Protein AF-A0A183GJQ2-F1 (afdb_monomer)

Radius of gyration: 20.49 Å; Cα contacts (8 Å, |Δi|>4): 45; chains: 1; bounding box: 57×53×43 Å

Solvent-accessible surface area (backbone atoms only — not comparable to full-atom values): 8287 Å² total; per-residue (Å²): 139,81,83,87,76,84,81,77,84,76,91,65,92,72,82,78,72,52,84,85,72,75,64,76,93,59,96,77,68,80,49,84,75,50,63,67,62,60,78,74,62,52,72,70,54,56,54,51,50,54,52,52,49,54,71,69,47,54,73,73,37,66,68,50,49,50,49,55,46,52,53,49,45,49,52,51,65,78,40,46,66,61,55,21,49,51,48,24,72,76,68,69,47,59,45,68,57,44,36,58,72,48,52,52,45,51,46,52,50,45,51,54,46,66,75,40,47,67,69,74,69,51,85,79,90,72,84,82,83,129

pLDDT: mean 78.72, std 26.72, range [29.34, 98.75]

Structure (mmCIF, N/CA/C/O backbone):
data_AF-A0A183GJQ2-F1
#
_entry.id   AF-A0A183GJQ2-F1
#
loop_
_atom_site.group_PDB
_atom_site.id
_atom_site.type_symbol
_atom_site.label_atom_id
_atom_site.label_alt_id
_atom_site.label_comp_id
_atom_site.label_asym_id
_atom_site.label_entity_id
_atom_site.label_seq_id
_atom_site.pdbx_PDB_ins_code
_atom_site.Cartn_x
_atom_site.Cartn_y
_atom_site.Cartn_z
_atom_site.occupancy
_atom_site.B_iso_or_equiv
_atom_site.auth_seq_id
_atom_site.auth_comp_id
_atom_site.auth_asym_id
_atom_site.auth_atom_id
_atom_site.pdbx_PDB_model_num
ATOM 1 N N . MET A 1 1 ? 25.832 26.222 -14.458 1.00 39.81 1 MET A N 1
ATOM 2 C CA . MET A 1 1 ? 24.525 25.698 -14.014 1.00 39.81 1 MET A CA 1
ATOM 3 C C . MET A 1 1 ? 24.832 24.356 -13.380 1.00 39.81 1 MET A C 1
ATOM 5 O O . MET A 1 1 ? 25.045 23.396 -14.104 1.00 39.81 1 MET A O 1
ATOM 9 N N . GLU A 1 2 ? 25.073 24.347 -12.070 1.00 31.72 2 GLU A N 1
ATOM 10 C CA . GLU A 1 2 ? 25.535 23.151 -11.354 1.00 31.72 2 GLU A CA 1
ATOM 11 C C . GLU A 1 2 ? 24.351 22.297 -10.876 1.00 31.72 2 GLU A C 1
ATOM 13 O O . GLU A 1 2 ? 23.314 22.864 -10.520 1.00 31.72 2 GLU A O 1
ATOM 18 N N . PRO A 1 3 ? 24.472 20.957 -10.874 1.00 34.66 3 PRO A N 1
ATOM 19 C CA . PRO A 1 3 ? 23.434 20.080 -10.355 1.00 34.66 3 PRO A CA 1
ATOM 20 C C . PRO A 1 3 ? 23.395 20.149 -8.823 1.00 34.66 3 PRO A C 1
ATOM 22 O O . PRO A 1 3 ? 24.417 20.024 -8.150 1.00 34.66 3 PRO A O 1
ATOM 25 N N . LEU A 1 4 ? 22.196 20.333 -8.271 1.00 34.81 4 LEU A N 1
ATOM 26 C CA . LEU A 1 4 ? 21.953 20.292 -6.832 1.00 34.81 4 LEU A CA 1
ATOM 27 C C . LEU A 1 4 ? 22.123 18.853 -6.329 1.00 34.81 4 LEU A C 1
ATOM 29 O O . LEU A 1 4 ? 21.251 18.007 -6.517 1.00 34.81 4 LEU A O 1
ATOM 33 N N . TYR A 1 5 ? 23.259 18.585 -5.690 1.00 37.06 5 TYR A N 1
ATOM 34 C CA . TYR A 1 5 ? 23.479 17.387 -4.889 1.00 37.06 5 TYR A CA 1
ATOM 35 C C . TYR A 1 5 ? 22.727 17.566 -3.562 1.00 37.06 5 TYR A C 1
ATOM 37 O O . TYR A 1 5 ? 23.058 18.458 -2.779 1.00 37.06 5 TYR A O 1
ATOM 45 N N . VAL A 1 6 ? 21.698 16.756 -3.304 1.00 40.44 6 VAL A N 1
ATOM 46 C CA . VAL A 1 6 ? 21.068 16.715 -1.978 1.00 40.44 6 VAL A CA 1
ATOM 47 C C . VAL A 1 6 ? 21.966 15.898 -1.055 1.00 40.44 6 V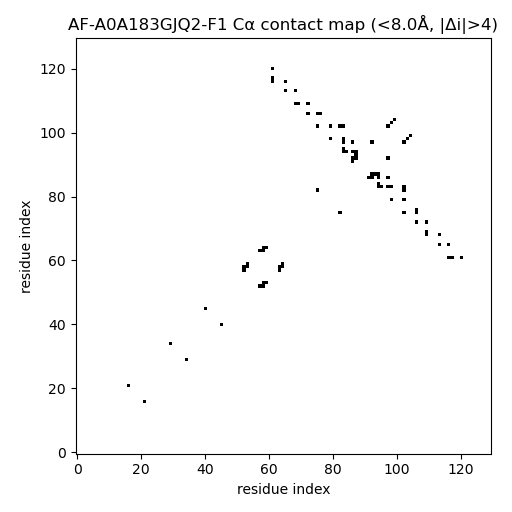AL A C 1
ATOM 49 O O . VAL A 1 6 ? 22.250 14.726 -1.291 1.00 40.44 6 VAL A O 1
ATOM 52 N N . SER A 1 7 ? 22.445 16.571 -0.018 1.00 33.41 7 SER A N 1
ATOM 53 C CA . SER A 1 7 ? 23.274 16.048 1.056 1.00 33.41 7 SER A CA 1
ATOM 54 C C . SER A 1 7 ? 22.532 15.035 1.934 1.00 33.41 7 SER A C 1
ATOM 56 O O . SER A 1 7 ? 21.474 15.352 2.471 1.00 33.41 7 SER A O 1
ATOM 58 N N . GLY A 1 8 ? 23.176 13.890 2.179 1.00 29.34 8 GLY A N 1
ATOM 59 C CA . GLY A 1 8 ? 23.168 13.225 3.485 1.00 29.34 8 GLY A CA 1
ATOM 60 C C . GLY A 1 8 ? 22.013 12.270 3.778 1.00 29.34 8 GLY A C 1
ATOM 61 O O . GLY A 1 8 ? 21.151 12.581 4.594 1.00 29.34 8 GLY A O 1
ATOM 62 N N . ILE A 1 9 ? 22.068 11.055 3.229 1.00 34.50 9 ILE A N 1
ATOM 63 C CA . ILE A 1 9 ? 21.480 9.899 3.917 1.00 34.50 9 ILE A CA 1
ATOM 64 C C . ILE A 1 9 ? 22.501 9.489 4.979 1.00 34.50 9 ILE A C 1
ATOM 66 O O . ILE A 1 9 ? 23.581 9.001 4.655 1.00 34.50 9 ILE A O 1
ATOM 70 N N . SER A 1 10 ? 22.185 9.782 6.239 1.00 32.94 10 SER A N 1
ATOM 71 C CA . SER A 1 10 ? 22.923 9.285 7.398 1.00 32.94 10 SER A CA 1
ATOM 72 C C . SER A 1 10 ? 22.902 7.761 7.367 1.00 32.94 10 SER A C 1
ATOM 74 O O . SER A 1 10 ? 21.830 7.163 7.442 1.00 32.94 10 SER A O 1
ATOM 76 N N . GLU A 1 11 ? 24.080 7.147 7.287 1.00 42.19 11 GLU A N 1
ATOM 77 C CA . GLU A 1 11 ? 24.289 5.732 7.580 1.00 42.19 11 GLU A CA 1
ATOM 78 C C . GLU A 1 11 ? 23.869 5.468 9.032 1.00 42.19 11 GLU A C 1
ATOM 80 O O . GLU A 1 11 ? 24.593 5.747 9.985 1.00 42.19 11 GLU A O 1
ATOM 85 N N . GLY A 1 12 ? 22.636 5.002 9.200 1.00 32.84 12 GLY A N 1
ATOM 86 C CA . GLY A 1 12 ? 22.140 4.394 10.420 1.00 32.84 12 GLY A CA 1
ATOM 87 C C . GLY A 1 12 ? 21.939 2.919 10.132 1.00 32.84 12 GLY A C 1
ATOM 88 O O . GLY A 1 12 ? 21.158 2.566 9.255 1.00 32.84 12 GLY A O 1
ATOM 89 N N . ASP A 1 13 ? 22.688 2.086 10.840 1.00 38.97 13 ASP A N 1
ATOM 90 C CA . ASP A 1 13 ? 22.609 0.630 10.859 1.00 38.97 13 ASP A CA 1
ATOM 91 C C . ASP A 1 13 ? 21.155 0.117 10.764 1.00 38.97 13 ASP A C 1
ATOM 93 O O . ASP A 1 13 ? 20.374 0.171 11.716 1.00 38.97 13 ASP A O 1
ATOM 97 N N . HIS A 1 14 ? 20.779 -0.354 9.575 1.00 37.12 14 HIS A N 1
ATOM 98 C CA . HIS A 1 14 ? 19.550 -1.096 9.332 1.00 37.12 14 HIS A CA 1
ATOM 99 C C . HIS A 1 14 ? 19.928 -2.558 9.154 1.00 37.12 14 HIS A C 1
ATOM 101 O O . HIS A 1 14 ? 19.903 -3.093 8.046 1.00 37.12 14 HIS A O 1
ATOM 107 N N . SER A 1 15 ? 20.297 -3.205 10.260 1.00 33.44 15 SER A N 1
ATOM 108 C CA . SER A 1 15 ? 20.263 -4.660 10.347 1.00 33.44 15 SER A CA 1
ATOM 109 C C . SER A 1 15 ? 18.893 -5.135 9.852 1.00 33.44 15 SER A C 1
ATOM 111 O O . SER 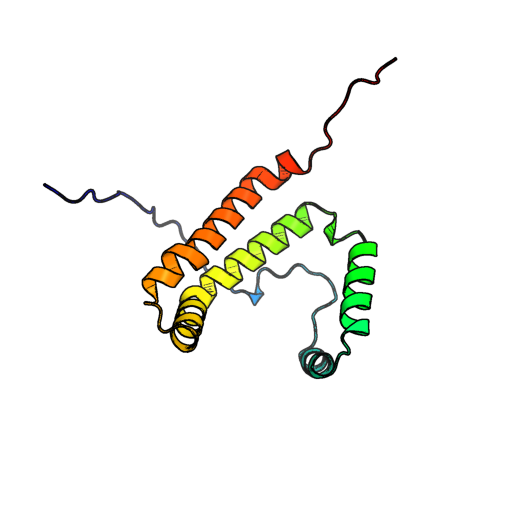A 1 15 ? 17.858 -4.893 10.477 1.00 33.44 15 SER A O 1
ATOM 113 N N . LEU A 1 16 ? 18.892 -5.711 8.649 1.00 32.81 16 LEU A N 1
ATOM 114 C CA . LEU A 1 16 ? 17.713 -6.179 7.940 1.00 32.81 16 LEU A CA 1
ATOM 115 C C . LEU A 1 16 ? 17.104 -7.338 8.731 1.00 32.81 16 LEU A C 1
ATOM 117 O O . LEU A 1 16 ? 17.566 -8.476 8.633 1.00 32.81 16 LEU A O 1
ATOM 121 N N . THR A 1 17 ? 16.046 -7.071 9.492 1.00 34.66 17 THR A N 1
ATOM 122 C CA . THR A 1 17 ? 15.138 -8.129 9.936 1.00 34.66 17 THR A CA 1
ATOM 123 C C . THR A 1 17 ? 14.475 -8.722 8.698 1.00 34.66 17 THR A C 1
ATOM 125 O O . THR A 1 17 ? 13.825 -8.025 7.907 1.00 34.66 17 THR A O 1
ATOM 128 N N . LYS A 1 18 ? 14.679 -10.024 8.486 1.00 32.34 18 LYS A N 1
ATOM 129 C CA . LYS A 1 18 ? 14.113 -10.742 7.345 1.00 32.34 18 LYS A CA 1
ATOM 130 C C . LYS A 1 18 ? 12.590 -10.696 7.446 1.00 32.34 18 LYS A C 1
ATOM 132 O O . LYS A 1 18 ? 12.021 -10.529 8.518 1.00 32.34 18 LYS A O 1
ATOM 137 N N . LEU A 1 19 ? 11.889 -10.844 6.322 1.00 34.88 19 LEU A N 1
ATOM 138 C CA . LEU A 1 19 ? 10.420 -10.907 6.290 1.00 34.88 19 LEU A CA 1
ATOM 139 C C . LEU A 1 19 ? 9.831 -12.004 7.201 1.00 34.88 19 LEU A C 1
ATOM 141 O O . LEU A 1 19 ? 8.696 -11.868 7.645 1.00 34.88 19 LEU A O 1
ATOM 145 N N . SER A 1 20 ? 10.628 -13.010 7.570 1.00 35.31 20 SER A N 1
ATOM 146 C CA . SER A 1 20 ? 10.302 -13.999 8.602 1.00 35.31 20 SER A CA 1
ATOM 147 C C . SER A 1 20 ? 10.167 -13.432 10.023 1.00 35.31 20 SER A C 1
ATOM 149 O O . SER A 1 20 ? 9.558 -14.082 10.867 1.00 35.31 20 SER A O 1
ATOM 151 N N . ASP A 1 21 ? 10.717 -12.247 10.294 1.00 34.53 21 ASP A N 1
ATOM 152 C CA . ASP A 1 21 ? 10.979 -11.757 11.652 1.00 34.53 21 ASP A CA 1
ATOM 153 C C . ASP A 1 21 ? 9.970 -10.680 12.109 1.00 34.53 21 ASP A C 1
ATOM 155 O O . ASP A 1 21 ? 9.990 -10.267 13.264 1.00 34.53 21 ASP A O 1
ATOM 159 N N . VAL A 1 22 ? 9.067 -10.229 11.223 1.00 43.06 22 VAL A N 1
ATOM 160 C CA . VAL A 1 22 ? 8.036 -9.192 11.490 1.00 43.06 22 VAL A CA 1
ATOM 161 C C . VAL A 1 22 ? 6.618 -9.759 11.313 1.00 43.06 22 VAL A C 1
ATOM 163 O O . VAL A 1 22 ? 5.692 -9.067 10.900 1.00 43.06 22 VAL A O 1
ATOM 166 N N . ALA A 1 23 ? 6.424 -11.051 11.577 1.00 34.56 23 ALA A N 1
ATOM 167 C CA . ALA A 1 23 ? 5.086 -11.632 11.588 1.00 34.56 23 ALA A CA 1
ATOM 168 C C . ALA A 1 23 ? 4.460 -11.438 12.982 1.00 34.56 23 ALA A C 1
ATOM 170 O O . ALA A 1 23 ? 5.068 -11.866 13.966 1.00 34.56 23 ALA A O 1
ATOM 171 N N . PRO A 1 24 ? 3.263 -10.832 13.112 1.00 40.84 24 PRO A N 1
ATOM 172 C CA . PRO A 1 24 ? 2.518 -10.931 14.360 1.00 40.84 24 PRO A CA 1
ATOM 173 C C . PRO A 1 24 ? 2.267 -12.413 14.659 1.00 40.84 24 PRO A C 1
ATOM 175 O O . PRO A 1 24 ? 1.938 -13.193 13.762 1.00 40.84 24 PRO A O 1
ATOM 178 N N . GLU A 1 25 ? 2.394 -12.806 15.923 1.00 33.00 25 GLU A N 1
ATOM 179 C CA . GLU A 1 25 ? 1.891 -14.087 16.418 1.00 33.00 25 GLU A CA 1
ATOM 180 C C . GLU A 1 25 ? 0.351 -14.081 16.396 1.00 33.00 25 GLU A C 1
ATOM 182 O O . GLU A 1 25 ? -0.316 -14.063 17.424 1.00 33.00 25 GLU A O 1
ATOM 187 N N . SER A 1 26 ? -0.248 -14.062 15.206 1.00 42.00 26 SER A N 1
ATOM 188 C CA . SER A 1 26 ? -1.580 -14.616 15.002 1.00 42.00 26 SER A CA 1
ATOM 189 C C . SER A 1 26 ? -1.400 -16.092 14.671 1.00 42.00 26 SER A C 1
ATOM 191 O O . SER A 1 26 ? -0.653 -16.434 13.755 1.00 42.00 26 SER A O 1
ATOM 193 N N . SER A 1 27 ? -2.076 -16.958 15.422 1.00 36.19 27 SER A N 1
ATOM 194 C CA . SER A 1 27 ? -2.026 -18.425 15.343 1.00 36.19 27 SER A CA 1
ATOM 195 C C . SER A 1 27 ? -2.383 -19.031 13.980 1.00 36.19 27 SER A C 1
ATOM 197 O O . SER A 1 27 ? -2.268 -20.240 13.812 1.00 36.19 27 SER A O 1
ATOM 199 N N . ASP A 1 28 ? -2.757 -18.216 13.002 1.00 41.84 28 ASP A N 1
ATOM 200 C CA . ASP A 1 28 ? -3.105 -18.646 11.656 1.00 41.84 28 ASP A CA 1
ATOM 201 C C . ASP A 1 28 ? -1.889 -18.461 10.738 1.00 41.84 28 ASP A C 1
ATOM 203 O O . ASP A 1 28 ? -1.880 -17.654 9.807 1.00 41.84 28 ASP A O 1
ATOM 207 N N . ARG A 1 29 ? -0.805 -19.191 11.026 1.00 44.53 29 ARG A N 1
ATOM 208 C CA . ARG A 1 29 ? 0.231 -19.406 10.013 1.00 44.53 29 ARG A CA 1
ATOM 209 C C . ARG A 1 29 ? -0.380 -20.337 8.975 1.00 44.53 29 ARG A C 1
ATOM 211 O O . ARG A 1 29 ? -0.600 -21.505 9.273 1.00 44.53 29 ARG A O 1
ATOM 218 N N . ILE A 1 30 ? -0.654 -19.813 7.783 1.00 43.41 30 ILE A N 1
ATOM 219 C CA . ILE A 1 30 ? -1.028 -20.624 6.622 1.00 43.41 30 ILE A CA 1
ATOM 220 C C . ILE A 1 30 ? 0.129 -21.598 6.384 1.00 43.41 30 ILE A C 1
ATOM 222 O O . ILE A 1 30 ? 1.214 -21.210 5.946 1.00 43.41 30 ILE A O 1
ATOM 226 N N . SER A 1 31 ? -0.083 -22.855 6.761 1.00 39.75 31 SER A N 1
ATOM 227 C CA . SER A 1 31 ? 0.799 -23.979 6.469 1.00 39.75 31 SER A CA 1
ATOM 228 C C . SER A 1 31 ? 1.060 -24.027 4.963 1.00 39.75 31 SER A C 1
ATOM 230 O O . SER A 1 31 ? 0.154 -23.747 4.178 1.00 39.75 31 SER A O 1
ATOM 232 N N . ASN A 1 32 ? 2.248 -24.459 4.529 1.00 45.31 32 ASN A N 1
ATOM 233 C CA . ASN A 1 32 ? 2.529 -24.654 3.097 1.00 45.31 32 ASN A CA 1
ATOM 234 C C . ASN A 1 32 ? 1.528 -25.610 2.404 1.00 45.31 32 ASN A C 1
ATOM 236 O O . ASN A 1 32 ? 1.371 -25.535 1.189 1.00 45.31 32 ASN A O 1
ATOM 240 N N . ASP A 1 33 ? 0.800 -26.430 3.169 1.00 43.56 33 ASP A N 1
ATOM 241 C CA . ASP A 1 33 ? -0.282 -27.296 2.686 1.00 43.56 33 ASP A CA 1
ATOM 242 C C . ASP A 1 33 ? -1.613 -26.553 2.411 1.00 43.56 33 ASP A C 1
ATOM 244 O O . ASP A 1 33 ? -2.415 -27.008 1.597 1.00 43.56 33 ASP A O 1
ATOM 248 N N . GLU A 1 34 ? -1.873 -25.387 3.019 1.00 47.00 34 GLU A N 1
ATOM 249 C CA . GLU A 1 34 ? -3.089 -24.594 2.748 1.00 47.00 34 GLU A CA 1
ATOM 250 C C . GLU A 1 34 ? -2.991 -23.771 1.455 1.00 47.00 34 GLU A C 1
ATOM 252 O O . GLU A 1 34 ? -4.020 -23.462 0.844 1.00 47.00 34 GLU A O 1
ATOM 257 N N . ALA A 1 35 ? -1.777 -23.439 1.002 1.00 46.72 35 ALA A N 1
ATOM 258 C CA . ALA A 1 35 ? -1.563 -22.665 -0.221 1.00 46.72 35 ALA A CA 1
ATOM 259 C C . ALA A 1 35 ? -2.147 -23.372 -1.462 1.00 46.72 35 ALA A C 1
ATOM 261 O O . ALA A 1 35 ? -2.714 -22.713 -2.334 1.00 46.72 35 ALA A O 1
ATOM 262 N N . ASP A 1 36 ? -2.104 -24.708 -1.502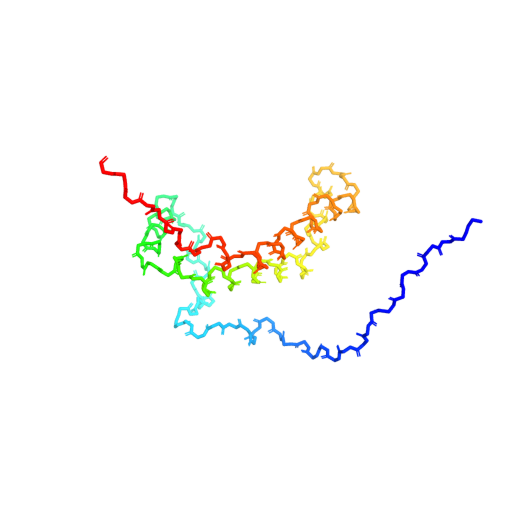 1.00 45.94 36 ASP A N 1
ATOM 263 C CA . ASP A 1 36 ? -2.660 -25.520 -2.594 1.00 45.94 36 ASP A CA 1
ATOM 264 C C . ASP A 1 36 ? -4.204 -25.584 -2.566 1.00 45.94 36 ASP A C 1
ATOM 266 O O . ASP A 1 36 ? -4.854 -25.633 -3.610 1.00 45.94 36 ASP A O 1
ATOM 270 N N . SER A 1 37 ? -4.825 -25.446 -1.385 1.00 51.25 37 SER A N 1
ATOM 271 C CA . SER A 1 37 ? -6.294 -25.413 -1.238 1.00 51.25 37 SER A CA 1
ATOM 272 C C . SER A 1 37 ? -6.944 -24.146 -1.816 1.00 51.25 37 SER A C 1
ATOM 274 O O . SER A 1 37 ? -8.105 -24.158 -2.228 1.00 51.25 37 SER A O 1
ATOM 276 N N . THR A 1 38 ? -6.195 -23.041 -1.900 1.00 54.09 38 THR A N 1
ATOM 277 C CA . THR A 1 38 ? -6.716 -21.758 -2.406 1.00 54.09 38 THR A CA 1
ATOM 278 C C . THR A 1 38 ? -6.839 -21.706 -3.928 1.00 54.09 38 THR A C 1
ATOM 280 O O . THR A 1 38 ? -7.579 -20.875 -4.456 1.00 54.09 38 THR A O 1
ATOM 283 N N . LYS A 1 39 ? -6.181 -22.629 -4.641 1.00 60.28 39 LYS A N 1
ATOM 284 C CA . LYS A 1 39 ? -6.139 -22.677 -6.109 1.00 60.28 39 LYS A CA 1
ATOM 285 C C . LYS A 1 39 ? -7.494 -22.981 -6.756 1.00 60.28 39 LYS A C 1
ATOM 287 O O . LYS A 1 39 ? -7.640 -22.778 -7.957 1.00 60.28 39 LYS A O 1
ATOM 292 N N . ASN A 1 40 ? -8.476 -23.441 -5.974 1.00 68.81 40 ASN A N 1
ATOM 293 C CA . ASN A 1 40 ? -9.794 -23.845 -6.464 1.00 68.81 40 ASN A CA 1
ATOM 294 C C . ASN A 1 40 ? -10.965 -23.271 -5.641 1.00 68.81 40 ASN A C 1
ATOM 296 O O . ASN A 1 40 ? -12.051 -23.847 -5.609 1.00 68.81 40 ASN A O 1
ATOM 300 N N . MET A 1 41 ? -10.752 -22.147 -4.948 1.00 80.81 41 MET A N 1
ATOM 301 C CA . MET A 1 41 ? -11.803 -21.499 -4.163 1.00 80.81 41 MET A CA 1
ATOM 302 C C . MET A 1 41 ? -12.795 -20.771 -5.080 1.00 80.81 41 MET A C 1
ATOM 304 O O . MET A 1 41 ? -12.418 -19.899 -5.864 1.00 80.81 41 MET A O 1
ATOM 308 N N . GLY A 1 42 ? -14.083 -21.104 -4.975 1.00 92.25 42 GLY A N 1
ATOM 309 C CA . GLY A 1 42 ? -15.125 -20.434 -5.755 1.00 92.25 42 GLY A CA 1
ATOM 310 C C . GLY A 1 42 ? -15.290 -18.965 -5.345 1.00 92.25 42 GLY A C 1
ATOM 311 O O . GLY A 1 42 ? -15.147 -18.621 -4.172 1.00 92.25 42 GLY A O 1
ATOM 312 N N . TYR A 1 43 ? -15.666 -18.079 -6.276 1.00 93.56 43 TYR A N 1
ATOM 313 C CA . TYR A 1 43 ? -15.819 -16.640 -5.987 1.00 93.56 43 TYR A CA 1
ATOM 314 C C . TYR A 1 43 ? -16.736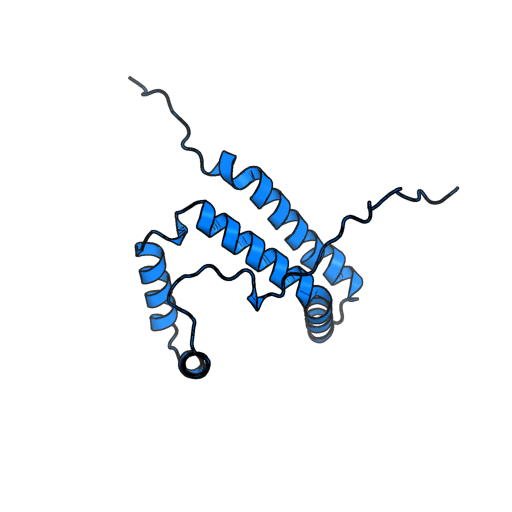 -16.342 -4.786 1.00 93.56 43 TYR A C 1
ATOM 316 O O . TYR A 1 43 ? -16.454 -15.449 -3.986 1.00 93.56 43 TYR A O 1
ATOM 324 N N . SER A 1 44 ? -17.820 -17.111 -4.627 1.00 95.88 44 SER A N 1
ATOM 325 C CA . SER A 1 44 ? -18.747 -16.976 -3.492 1.00 95.88 44 SER A CA 1
ATOM 326 C C . SER A 1 44 ? -18.071 -17.256 -2.145 1.00 95.88 44 SER A C 1
ATOM 328 O O . SER A 1 44 ? -18.352 -16.586 -1.148 1.00 95.88 44 SER A O 1
ATOM 330 N N . GLU A 1 45 ? -17.144 -18.207 -2.121 1.00 95.12 45 GLU A N 1
ATOM 331 C CA . GLU A 1 45 ? -16.404 -18.589 -0.928 1.00 95.12 45 GLU A CA 1
ATOM 332 C C . GLU A 1 45 ? -15.372 -17.522 -0.549 1.00 95.12 45 GLU A C 1
ATOM 334 O O . GLU A 1 45 ? -15.338 -17.105 0.610 1.00 95.12 45 GLU A O 1
ATOM 339 N N . ILE A 1 46 ? -14.629 -16.981 -1.528 1.00 95.69 46 ILE A N 1
ATOM 340 C CA . ILE A 1 46 ? -13.697 -15.854 -1.320 1.00 95.69 46 ILE A CA 1
ATOM 341 C C . ILE A 1 46 ? -14.423 -14.691 -0.628 1.00 95.69 46 ILE A C 1
ATOM 343 O O . ILE A 1 46 ? -13.995 -14.200 0.421 1.00 95.69 46 ILE A O 1
ATOM 347 N N . VAL A 1 47 ? -15.567 -14.281 -1.183 1.00 96.62 47 VAL 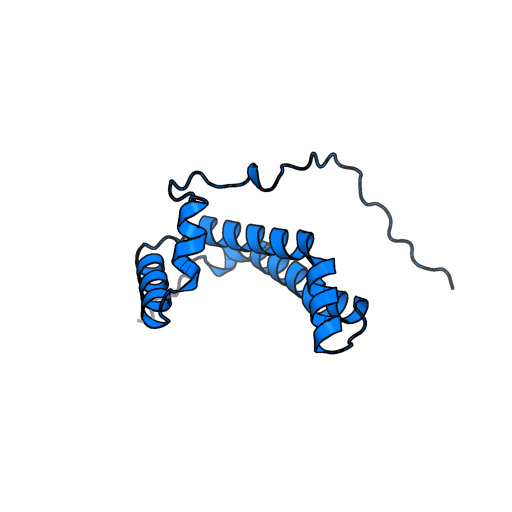A N 1
ATOM 348 C CA . VAL A 1 47 ? -16.374 -13.179 -0.641 1.00 96.62 47 VAL A CA 1
ATOM 349 C C . VAL A 1 47 ? -16.907 -13.511 0.754 1.00 96.62 47 VAL A C 1
ATOM 351 O O . VAL A 1 47 ? -16.912 -12.654 1.642 1.00 96.62 47 VAL A O 1
ATOM 354 N N . SER A 1 48 ? -17.357 -14.746 0.974 1.00 97.25 48 SER A N 1
ATOM 355 C CA . SER A 1 48 ? -17.883 -15.173 2.273 1.00 97.25 48 SER A CA 1
ATOM 356 C C . SER A 1 48 ? -16.809 -15.133 3.361 1.00 97.25 48 SER A C 1
ATOM 358 O O . SER A 1 48 ? -17.077 -14.621 4.451 1.00 97.25 48 SER A O 1
ATOM 360 N N . ARG A 1 49 ? -15.580 -15.561 3.049 1.00 96.56 49 ARG A N 1
ATOM 361 C CA . ARG A 1 49 ? -14.427 -15.483 3.959 1.00 96.56 49 ARG A CA 1
ATOM 362 C C . ARG A 1 49 ? -14.056 -14.042 4.296 1.00 96.56 49 ARG A C 1
ATOM 364 O O . ARG A 1 49 ? -13.926 -13.715 5.472 1.00 96.56 49 ARG A O 1
ATOM 371 N N . GLN A 1 50 ? -13.968 -13.156 3.303 1.00 97.12 50 GLN A N 1
ATOM 372 C CA . GLN A 1 50 ? -13.675 -11.737 3.547 1.00 97.12 50 GLN A CA 1
ATOM 373 C C . GLN A 1 50 ? -14.746 -11.071 4.425 1.00 97.12 50 GLN A C 1
ATOM 375 O O . GLN A 1 50 ? -14.423 -10.316 5.343 1.00 97.12 50 GLN A O 1
ATOM 380 N N . ARG A 1 51 ? -16.030 -11.393 4.210 1.00 97.88 51 ARG A N 1
ATOM 381 C CA . ARG A 1 51 ? -17.131 -10.909 5.062 1.00 97.88 51 ARG A CA 1
ATOM 382 C C . ARG A 1 51 ? -17.044 -11.451 6.485 1.00 97.88 51 ARG A C 1
ATOM 384 O O . ARG A 1 51 ? -17.307 -10.705 7.426 1.00 97.88 51 ARG A O 1
ATOM 391 N N . ALA A 1 52 ? -16.706 -12.728 6.654 1.00 98.25 52 ALA A N 1
ATOM 392 C CA . ALA A 1 52 ? -16.502 -13.322 7.973 1.00 98.25 52 ALA A CA 1
ATOM 393 C C . ALA A 1 52 ? -15.346 -12.632 8.715 1.00 98.25 52 ALA A C 1
ATOM 395 O O . ALA A 1 52 ? -15.515 -12.228 9.863 1.00 98.25 52 ALA A O 1
ATOM 396 N N . TYR A 1 53 ? -14.229 -12.390 8.026 1.00 97.81 53 TYR A N 1
ATOM 397 C CA . TYR A 1 53 ? -13.087 -11.671 8.581 1.00 97.81 53 TYR A CA 1
ATOM 398 C C . TYR A 1 53 ? -13.423 -10.218 8.943 1.00 97.81 53 TYR A C 1
ATOM 400 O O . TYR A 1 53 ? -13.099 -9.760 10.029 1.00 97.81 53 TYR A O 1
ATOM 408 N N . PHE A 1 54 ? -14.173 -9.492 8.112 1.00 97.69 54 PHE A N 1
ATOM 409 C CA . PHE A 1 54 ? -14.637 -8.148 8.472 1.00 97.69 54 PHE A CA 1
ATOM 410 C C . PHE A 1 54 ? -15.511 -8.144 9.740 1.00 97.69 54 PHE A C 1
ATOM 412 O O . PHE A 1 54 ? -15.379 -7.268 10.600 1.00 97.69 54 PHE A O 1
ATOM 419 N N . ARG A 1 55 ? -16.384 -9.150 9.895 1.00 98.19 55 ARG A N 1
ATOM 420 C CA . ARG A 1 55 ? -17.250 -9.298 11.077 1.00 98.19 55 ARG A CA 1
ATOM 421 C C . ARG A 1 55 ? -16.484 -9.615 12.362 1.00 98.19 55 ARG A C 1
ATOM 423 O O . ARG A 1 55 ? -17.018 -9.319 13.427 1.00 98.19 55 ARG A O 1
ATOM 430 N N . SER A 1 56 ? -15.251 -10.128 12.285 1.00 97.62 56 SER A N 1
ATOM 431 C CA . SER A 1 56 ? -14.393 -10.332 13.465 1.00 97.62 56 SER A CA 1
ATOM 432 C C . SER A 1 56 ? -13.965 -9.018 14.133 1.00 97.62 56 SER A C 1
ATOM 434 O O . SER A 1 56 ? -13.451 -9.039 15.246 1.00 97.62 56 SER A O 1
ATOM 436 N N . ARG A 1 57 ? -14.187 -7.870 13.468 1.00 97.00 57 ARG A N 1
ATOM 437 C CA . ARG A 1 57 ? -13.741 -6.524 13.871 1.00 97.00 57 ARG A CA 1
ATOM 438 C C . ARG A 1 57 ? -12.222 -6.335 13.869 1.00 97.00 57 ARG A C 1
ATOM 440 O O . ARG A 1 57 ? -11.780 -5.225 14.159 1.00 97.00 57 ARG A O 1
ATOM 447 N N . GLU A 1 58 ? -11.432 -7.329 13.464 1.00 96.19 58 GLU A N 1
ATOM 448 C CA . GLU A 1 58 ? -9.976 -7.181 13.345 1.00 96.19 58 GLU A CA 1
ATOM 449 C C . GLU A 1 58 ? -9.580 -6.045 12.383 1.00 96.19 58 GLU A C 1
ATOM 451 O O . GLU A 1 58 ? -8.845 -5.149 12.804 1.00 96.19 58 GLU A O 1
ATOM 456 N N . PRO A 1 59 ? -10.165 -5.931 11.167 1.00 96.00 59 PRO A N 1
ATOM 457 C CA . PRO A 1 59 ? -9.828 -4.842 10.242 1.00 96.00 59 PRO A CA 1
ATOM 458 C C . PRO A 1 59 ? -10.204 -3.444 10.753 1.00 96.00 59 PRO A C 1
ATOM 460 O O . PRO A 1 59 ? -9.750 -2.429 10.217 1.00 96.00 59 PRO A O 1
ATOM 463 N N . ALA A 1 60 ? -11.056 -3.362 11.780 1.00 94.75 60 ALA A N 1
ATOM 464 C CA . ALA A 1 60 ? -11.455 -2.090 12.357 1.00 94.75 60 ALA A CA 1
ATOM 465 C C . ALA A 1 60 ? -10.357 -1.482 13.243 1.00 94.75 60 ALA A C 1
ATOM 467 O O . ALA A 1 60 ? -10.320 -0.255 13.353 1.00 94.75 60 ALA A O 1
ATOM 468 N N . LYS A 1 61 ? -9.475 -2.303 13.834 1.00 97.19 61 LYS A N 1
ATOM 469 C CA . LYS A 1 61 ? -8.419 -1.867 14.757 1.00 97.19 61 LYS A CA 1
ATOM 470 C C . LYS A 1 61 ? -7.351 -1.049 14.028 1.00 97.19 61 LYS A C 1
ATOM 472 O O . LYS A 1 61 ? -6.884 -1.437 12.959 1.00 97.19 61 LYS A O 1
ATOM 477 N N . ILE A 1 62 ? -6.934 0.067 14.627 1.00 97.12 62 ILE A N 1
ATOM 478 C CA . ILE A 1 62 ? -5.920 0.954 14.038 1.00 97.12 62 ILE A CA 1
ATOM 479 C C . ILE A 1 62 ? -4.568 0.253 13.856 1.00 97.12 62 ILE A C 1
ATOM 481 O O . ILE A 1 62 ? -3.972 0.379 12.790 1.00 97.12 62 ILE A O 1
ATOM 485 N N . GLU A 1 63 ? -4.138 -0.547 14.834 1.00 97.06 63 GLU A N 1
ATOM 486 C CA . GLU A 1 63 ? -2.877 -1.300 14.760 1.00 97.06 63 GLU A CA 1
ATOM 487 C C . GLU A 1 63 ? -2.880 -2.297 13.603 1.00 97.06 63 GLU A C 1
ATOM 489 O O . GLU A 1 63 ? -1.908 -2.390 12.858 1.00 97.06 63 GLU A O 1
ATOM 494 N N . HIS A 1 64 ? -4.014 -2.968 13.379 1.00 97.94 64 HIS A N 1
ATOM 495 C CA . HIS A 1 64 ? -4.166 -3.861 12.240 1.00 97.94 64 HIS A CA 1
ATOM 496 C C . HIS A 1 64 ? -4.020 -3.097 10.916 1.00 97.94 64 HIS A C 1
ATOM 498 O O . HIS A 1 64 ? -3.267 -3.510 10.041 1.00 97.94 64 HIS A O 1
ATOM 504 N N . ARG A 1 65 ? -4.690 -1.947 10.763 1.00 98.38 65 ARG A N 1
ATOM 505 C CA . ARG A 1 65 ? -4.572 -1.124 9.545 1.00 98.38 65 ARG A CA 1
ATOM 506 C C . ARG A 1 65 ? -3.143 -0.622 9.322 1.00 98.38 65 ARG A C 1
ATOM 508 O O . ARG A 1 65 ? -2.672 -0.650 8.189 1.00 98.38 65 ARG A O 1
ATOM 515 N N . ARG A 1 66 ? -2.454 -0.196 10.387 1.00 98.38 66 ARG A N 1
ATOM 516 C CA . ARG A 1 66 ? -1.048 0.232 10.334 1.00 98.38 66 ARG A CA 1
ATOM 517 C C . ARG A 1 66 ? -0.147 -0.907 9.868 1.00 98.38 66 ARG A C 1
ATOM 519 O O . ARG A 1 66 ? 0.645 -0.701 8.953 1.00 98.38 66 ARG A O 1
ATOM 526 N N . LEU A 1 67 ? -0.316 -2.097 10.443 1.00 98.44 67 LEU A N 1
ATOM 527 C CA . LEU A 1 67 ? 0.436 -3.280 10.045 1.00 98.44 67 LEU A CA 1
ATOM 528 C C . LEU A 1 67 ? 0.205 -3.614 8.566 1.00 98.44 67 LEU A C 1
ATOM 530 O O . LEU A 1 67 ? 1.171 -3.776 7.834 1.00 98.44 67 LEU A O 1
ATOM 534 N N . GLN A 1 68 ? -1.048 -3.638 8.097 1.00 98.62 68 GLN A N 1
ATOM 535 C CA . GLN A 1 68 ? -1.355 -3.928 6.689 1.00 98.62 68 GLN A CA 1
ATOM 536 C C . GLN A 1 68 ? -0.707 -2.921 5.725 1.00 98.62 68 GLN A C 1
ATOM 538 O O . GLN A 1 68 ? -0.164 -3.319 4.697 1.00 98.62 68 GLN A O 1
ATOM 543 N N . LEU A 1 69 ? -0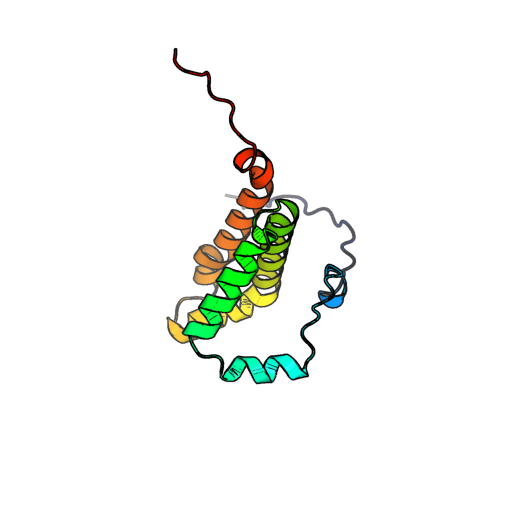.708 -1.626 6.064 1.00 98.75 69 LEU A N 1
ATOM 544 C CA . LEU A 1 69 ? -0.023 -0.594 5.276 1.00 98.75 69 LEU A CA 1
ATOM 545 C C . LEU A 1 69 ? 1.498 -0.807 5.253 1.00 98.75 69 LEU A C 1
ATOM 547 O O . LEU A 1 69 ? 2.114 -0.718 4.194 1.00 98.75 69 LEU A O 1
ATOM 551 N N . GLN A 1 70 ? 2.109 -1.144 6.391 1.00 98.69 70 GLN A N 1
ATOM 552 C CA . GLN A 1 70 ? 3.544 -1.443 6.471 1.00 98.69 70 GLN A CA 1
ATOM 553 C C . GLN A 1 70 ? 3.914 -2.702 5.677 1.00 98.69 70 GLN A C 1
ATOM 555 O O . GLN A 1 70 ? 4.904 -2.695 4.945 1.00 98.69 70 GLN A O 1
ATOM 560 N N . THR A 1 71 ? 3.104 -3.759 5.771 1.00 98.69 71 THR A N 1
ATOM 561 C CA . THR A 1 71 ? 3.269 -4.983 4.981 1.00 98.69 71 THR A CA 1
ATOM 562 C C . THR A 1 71 ? 3.154 -4.688 3.488 1.00 98.69 71 THR A C 1
ATOM 564 O O . THR A 1 71 ? 3.996 -5.146 2.718 1.00 98.69 71 THR A O 1
ATOM 567 N N . LEU A 1 72 ? 2.177 -3.875 3.075 1.00 98.62 72 LEU A N 1
ATOM 568 C CA . LEU A 1 72 ? 2.016 -3.474 1.678 1.00 98.62 72 LEU A CA 1
ATOM 569 C C . LEU A 1 72 ? 3.208 -2.646 1.180 1.00 98.62 72 LEU A C 1
ATOM 571 O O . LEU A 1 72 ? 3.750 -2.942 0.118 1.00 98.62 72 LEU A O 1
ATOM 575 N N . LYS A 1 73 ? 3.664 -1.655 1.958 1.00 98.62 73 LYS A N 1
ATOM 576 C CA . LYS A 1 73 ? 4.856 -0.862 1.621 1.00 98.62 73 LYS A CA 1
ATOM 577 C C . LYS A 1 73 ? 6.074 -1.759 1.438 1.00 98.62 73 LYS A C 1
ATOM 579 O O . LYS A 1 73 ? 6.805 -1.600 0.461 1.00 98.62 73 LYS A O 1
ATOM 584 N N . LYS A 1 74 ? 6.283 -2.700 2.363 1.00 98.50 74 LYS A N 1
ATOM 585 C CA . LYS A 1 74 ? 7.389 -3.657 2.307 1.00 98.50 74 LYS A CA 1
ATOM 586 C C . LYS A 1 74 ? 7.317 -4.507 1.041 1.00 98.50 74 LYS A C 1
ATOM 588 O O . LYS A 1 74 ? 8.285 -4.525 0.291 1.00 98.50 74 LYS A O 1
ATOM 593 N N . PHE A 1 75 ? 6.157 -5.101 0.757 1.00 98.50 75 PHE A N 1
ATOM 594 C CA . PHE A 1 75 ? 5.928 -5.874 -0.463 1.00 98.50 75 PHE A CA 1
ATOM 595 C C . PHE A 1 75 ? 6.260 -5.065 -1.726 1.00 98.50 75 PHE A C 1
ATOM 597 O O . PHE A 1 75 ? 7.049 -5.517 -2.549 1.00 98.50 75 PHE A O 1
ATOM 604 N N . ILE A 1 76 ? 5.722 -3.851 -1.868 1.00 98.31 76 ILE A N 1
ATOM 605 C CA . ILE A 1 76 ? 5.968 -3.018 -3.056 1.00 98.31 76 ILE A CA 1
ATOM 606 C C . ILE A 1 76 ? 7.453 -2.653 -3.173 1.00 98.31 76 ILE A C 1
ATOM 608 O O . ILE A 1 76 ? 8.018 -2.700 -4.262 1.00 98.31 76 ILE A O 1
ATOM 612 N N . THR A 1 77 ? 8.097 -2.309 -2.056 1.00 98.00 77 THR A N 1
ATOM 613 C CA . THR A 1 77 ? 9.509 -1.898 -2.039 1.00 98.00 77 THR A CA 1
ATOM 614 C C . THR A 1 77 ? 10.435 -3.048 -2.429 1.00 98.00 77 THR A C 1
ATOM 616 O O . THR A 1 77 ? 11.335 -2.855 -3.245 1.00 98.00 77 THR A O 1
ATOM 619 N N . GLU A 1 78 ? 10.205 -4.239 -1.873 1.00 98.38 78 GLU A N 1
ATOM 620 C CA . GLU A 1 78 ? 11.017 -5.433 -2.135 1.00 98.38 78 GLU A CA 1
ATOM 621 C C . GLU A 1 78 ? 10.839 -5.958 -3.567 1.00 98.38 78 GLU A C 1
ATOM 623 O O . GLU A 1 78 ? 11.786 -6.494 -4.131 1.00 98.38 78 GLU A O 1
ATOM 628 N N . ASN A 1 79 ? 9.667 -5.749 -4.180 1.00 98.25 79 ASN A N 1
ATOM 629 C CA . ASN A 1 79 ? 9.326 -6.286 -5.504 1.00 98.25 79 ASN A CA 1
ATOM 630 C C . ASN A 1 79 ? 9.270 -5.210 -6.608 1.00 98.25 79 ASN A C 1
ATOM 632 O O . ASN A 1 79 ? 8.743 -5.455 -7.691 1.00 98.25 79 ASN A O 1
ATOM 636 N N . LYS A 1 80 ? 9.797 -4.001 -6.364 1.00 97.69 80 LYS A N 1
ATOM 637 C CA . LYS A 1 80 ? 9.686 -2.854 -7.288 1.00 97.69 80 LYS A CA 1
ATOM 638 C C . LYS A 1 80 ? 10.168 -3.148 -8.714 1.00 97.69 80 LYS A C 1
ATOM 640 O O . LYS A 1 80 ? 9.555 -2.669 -9.666 1.00 97.69 80 LYS A O 1
ATOM 645 N N . ASP A 1 81 ? 11.246 -3.917 -8.859 1.00 97.81 81 ASP A N 1
ATOM 646 C CA . ASP A 1 81 ? 11.848 -4.200 -10.164 1.00 97.81 81 ASP A CA 1
ATOM 647 C C . ASP A 1 81 ? 10.994 -5.225 -10.927 1.00 97.81 81 ASP A C 1
ATOM 649 O O . ASP A 1 81 ? 10.641 -4.981 -12.078 1.00 97.81 81 ASP A O 1
ATOM 653 N N . GLU A 1 82 ? 10.523 -6.280 -10.251 1.00 98.38 82 GLU A N 1
ATOM 654 C CA . GLU A 1 82 ? 9.592 -7.263 -10.826 1.00 98.38 82 GLU A CA 1
ATOM 655 C C . GLU A 1 82 ? 8.265 -6.623 -11.256 1.00 98.38 82 GLU A C 1
ATOM 657 O O . GLU A 1 82 ? 7.741 -6.921 -12.330 1.00 98.38 82 GLU A O 1
ATOM 662 N N . LEU A 1 83 ? 7.737 -5.693 -10.452 1.00 98.31 83 LEU A N 1
ATOM 663 C CA . LEU A 1 83 ? 6.533 -4.934 -10.792 1.00 98.31 83 LEU A CA 1
ATOM 664 C C . LEU A 1 83 ? 6.748 -4.072 -12.044 1.00 98.31 83 LEU A C 1
ATOM 666 O O . LEU A 1 83 ? 5.896 -4.043 -12.934 1.00 98.31 83 LEU A O 1
ATOM 670 N N . CYS A 1 84 ? 7.890 -3.386 -12.145 1.00 98.44 84 CYS A N 1
ATOM 671 C CA . CYS A 1 84 ? 8.211 -2.583 -13.324 1.00 98.44 84 CYS A CA 1
ATOM 672 C C . CYS A 1 84 ? 8.389 -3.447 -14.578 1.00 98.44 84 CYS A C 1
ATOM 674 O O . CYS A 1 84 ? 7.911 -3.068 -15.651 1.00 98.44 84 CYS A O 1
ATOM 676 N N . ASP A 1 85 ? 9.029 -4.607 -14.442 1.00 98.31 85 ASP A N 1
ATOM 677 C CA . ASP A 1 85 ? 9.253 -5.549 -15.535 1.00 98.31 85 ASP A CA 1
ATOM 678 C C . ASP A 1 85 ? 7.949 -6.185 -16.025 1.00 98.31 85 ASP A C 1
ATOM 680 O O . ASP A 1 85 ? 7.766 -6.335 -17.234 1.00 98.31 85 ASP A O 1
ATOM 684 N N . ALA A 1 86 ? 7.018 -6.514 -15.125 1.00 98.38 86 ALA A N 1
ATOM 685 C CA . ALA A 1 86 ? 5.694 -7.012 -15.495 1.00 98.38 86 ALA A CA 1
ATOM 686 C C . ALA A 1 86 ? 4.921 -5.974 -16.327 1.00 98.38 86 ALA A C 1
ATOM 688 O O . ALA A 1 86 ? 4.461 -6.267 -17.431 1.00 98.38 86 ALA A O 1
ATOM 689 N N . VAL A 1 87 ? 4.881 -4.717 -15.871 1.00 98.25 87 VAL A N 1
ATOM 690 C CA . VAL A 1 87 ? 4.232 -3.628 -16.621 1.00 98.25 87 VAL A CA 1
ATOM 691 C C . VAL A 1 87 ? 4.931 -3.371 -17.959 1.00 98.25 87 VAL A C 1
ATOM 693 O O . VAL A 1 87 ? 4.276 -3.060 -18.957 1.00 98.25 87 VAL A O 1
ATOM 696 N N . HIS A 1 88 ? 6.258 -3.509 -18.023 1.00 98.38 88 HIS A N 1
ATOM 697 C CA . HIS A 1 88 ? 6.974 -3.428 -19.292 1.00 98.38 88 HIS A CA 1
ATOM 698 C C . HIS A 1 88 ? 6.568 -4.557 -20.250 1.00 98.38 88 HIS A C 1
ATOM 700 O O . HIS A 1 88 ? 6.390 -4.307 -21.442 1.00 98.38 88 HIS A O 1
ATOM 706 N N . GLN A 1 89 ? 6.410 -5.785 -19.759 1.00 98.50 89 GLN A N 1
ATOM 707 C CA . GLN A 1 89 ? 5.981 -6.918 -20.581 1.00 98.50 89 GLN A CA 1
ATOM 708 C C . GLN A 1 89 ? 4.571 -6.710 -21.147 1.00 98.50 89 GLN A C 1
ATOM 710 O O . GLN A 1 89 ? 4.365 -6.951 -22.338 1.00 98.50 89 GLN A O 1
ATOM 715 N N . ASP A 1 90 ? 3.653 -6.180 -20.338 1.00 98.44 90 ASP A N 1
ATOM 716 C CA . ASP A 1 90 ? 2.264 -5.944 -20.740 1.00 98.44 90 ASP A CA 1
ATOM 717 C C . ASP A 1 90 ? 2.115 -4.738 -21.677 1.00 98.44 90 ASP A C 1
ATOM 719 O O . ASP A 1 90 ? 1.419 -4.798 -22.691 1.00 98.44 90 ASP A O 1
ATOM 723 N N . LEU A 1 91 ? 2.763 -3.618 -21.338 1.00 97.81 91 LEU A N 1
ATOM 724 C CA . LEU A 1 91 ? 2.482 -2.313 -21.947 1.00 97.81 91 LEU A CA 1
ATOM 725 C C . LEU A 1 91 ? 3.647 -1.736 -22.755 1.00 97.81 91 LEU A C 1
ATOM 727 O O . LEU A 1 91 ? 3.503 -0.669 -23.352 1.00 97.81 91 LEU A O 1
ATOM 731 N N . ARG A 1 92 ? 4.823 -2.377 -22.742 1.00 97.75 92 ARG A N 1
ATOM 732 C CA . ARG A 1 92 ? 6.080 -1.860 -23.325 1.00 97.75 92 ARG A CA 1
ATOM 733 C C . ARG A 1 92 ? 6.474 -0.468 -22.822 1.00 97.75 92 ARG A C 1
ATOM 735 O O . ARG A 1 92 ? 7.270 0.227 -23.453 1.00 97.75 92 ARG A O 1
ATOM 742 N N . ARG A 1 93 ? 5.959 -0.062 -21.659 1.00 96.44 93 ARG A N 1
ATOM 743 C CA . ARG A 1 93 ? 6.318 1.194 -20.996 1.00 96.44 93 ARG A CA 1
ATOM 744 C C . ARG A 1 93 ? 7.766 1.121 -20.484 1.00 96.44 93 ARG A C 1
ATOM 746 O O . ARG A 1 93 ? 8.156 0.071 -19.978 1.00 96.44 93 ARG A O 1
ATOM 753 N N . PRO A 1 94 ? 8.571 2.197 -20.575 1.00 97.81 94 PRO A N 1
ATOM 754 C CA . PRO A 1 94 ? 9.886 2.231 -19.938 1.00 97.81 94 PRO A CA 1
ATOM 755 C C . PRO A 1 94 ? 9.778 1.967 -18.422 1.00 97.81 94 PRO A C 1
ATOM 757 O O . PRO A 1 94 ? 8.982 2.651 -17.770 1.00 97.81 94 PRO A O 1
ATOM 760 N N . PRO A 1 95 ? 10.569 1.042 -17.841 1.00 97.69 95 PRO A N 1
ATOM 761 C CA . PRO A 1 95 ? 10.487 0.686 -16.419 1.00 97.69 95 PRO A CA 1
ATOM 762 C C . PRO A 1 95 ? 10.566 1.888 -15.470 1.00 97.69 95 PRO A C 1
ATOM 764 O O . PRO A 1 95 ? 9.843 1.959 -14.482 1.00 97.69 95 PRO A O 1
ATOM 767 N N . GLN A 1 96 ? 11.375 2.895 -15.809 1.00 96.94 96 GLN A N 1
ATOM 768 C CA . GLN A 1 96 ? 11.524 4.116 -15.015 1.00 96.94 96 GLN A CA 1
ATOM 769 C C . GLN A 1 96 ? 10.217 4.913 -14.918 1.00 96.94 96 GLN A C 1
ATOM 771 O O . GLN A 1 96 ? 9.937 5.508 -13.880 1.00 96.94 96 GLN A O 1
ATOM 776 N N . ALA A 1 97 ? 9.404 4.921 -15.978 1.00 97.00 97 ALA A N 1
ATOM 777 C CA . ALA A 1 97 ? 8.110 5.592 -15.953 1.00 97.00 97 ALA A CA 1
ATOM 778 C C . ALA A 1 97 ? 7.127 4.850 -15.036 1.00 97.00 97 ALA A C 1
ATOM 780 O O . ALA A 1 97 ? 6.431 5.493 -14.255 1.00 97.00 97 ALA A O 1
ATOM 781 N N . THR A 1 98 ? 7.101 3.513 -15.073 1.00 98.25 98 THR A N 1
ATOM 782 C CA . THR A 1 98 ? 6.316 2.708 -14.119 1.00 98.25 98 THR A CA 1
ATOM 783 C C . THR A 1 98 ? 6.772 2.955 -12.685 1.00 98.25 98 THR A C 1
ATOM 785 O O . THR A 1 98 ? 5.946 3.178 -11.802 1.00 98.25 98 THR A O 1
ATOM 788 N N . PHE A 1 99 ? 8.086 2.995 -12.454 1.00 98.25 99 PHE A N 1
ATOM 789 C CA . PHE A 1 99 ? 8.623 3.274 -11.132 1.00 98.25 99 PHE A CA 1
ATOM 790 C C . PHE A 1 99 ? 8.147 4.631 -10.604 1.00 98.25 99 PHE A C 1
ATOM 792 O O . PHE A 1 99 ? 7.614 4.695 -9.505 1.00 98.25 99 PHE A O 1
ATOM 799 N N . ILE A 1 100 ? 8.293 5.706 -11.384 1.00 96.44 100 ILE A N 1
ATOM 800 C CA . ILE A 1 100 ? 7.946 7.061 -10.932 1.00 96.44 100 ILE A CA 1
ATOM 801 C C . ILE A 1 100 ? 6.439 7.216 -10.707 1.00 96.44 100 ILE A C 1
ATOM 803 O O . ILE A 1 100 ? 6.044 7.747 -9.674 1.00 96.44 100 ILE A O 1
ATOM 807 N N . PHE A 1 101 ? 5.611 6.782 -11.661 1.00 94.69 101 PHE A N 1
ATOM 808 C CA . PHE A 1 101 ? 4.178 7.099 -11.658 1.00 94.69 101 PHE A CA 1
ATOM 809 C C . PHE A 1 101 ? 3.302 6.087 -10.922 1.00 94.69 101 PHE A C 1
ATOM 811 O O . PHE A 1 101 ? 2.171 6.419 -10.577 1.00 94.69 101 PHE A O 1
ATOM 818 N N . GLU A 1 102 ? 3.782 4.864 -10.701 1.00 96.94 102 GLU A N 1
ATOM 819 C CA . GLU A 1 102 ? 2.984 3.811 -10.065 1.00 96.94 102 GLU A CA 1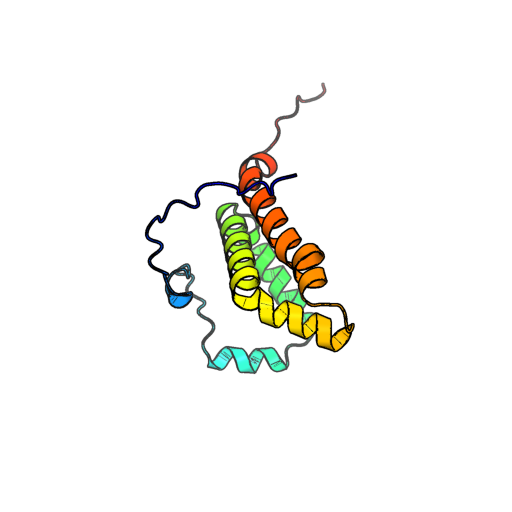
ATOM 820 C C . GLU A 1 102 ? 3.636 3.331 -8.767 1.00 96.94 102 GLU A C 1
ATOM 822 O O . GLU A 1 102 ? 3.015 3.407 -7.709 1.00 96.94 102 GLU A O 1
ATOM 827 N N . VAL A 1 103 ? 4.902 2.903 -8.807 1.00 98.12 103 VAL A N 1
ATOM 828 C CA . VAL A 1 103 ? 5.555 2.280 -7.639 1.00 98.12 103 VAL A CA 1
ATOM 829 C C . VAL A 1 103 ? 5.917 3.307 -6.561 1.00 98.12 103 VAL A C 1
ATOM 831 O O . VAL A 1 103 ? 5.500 3.179 -5.411 1.00 98.12 103 VAL A O 1
ATOM 834 N N . ALA A 1 104 ? 6.683 4.339 -6.917 1.00 97.75 104 ALA A N 1
ATOM 835 C CA . ALA A 1 104 ? 7.134 5.371 -5.990 1.00 97.75 104 ALA A CA 1
ATOM 836 C C . ALA A 1 104 ? 5.952 6.179 -5.439 1.00 97.75 104 ALA A C 1
ATOM 838 O O . ALA A 1 104 ? 5.892 6.428 -4.235 1.00 97.75 104 ALA A O 1
ATOM 839 N N . SER A 1 105 ? 4.978 6.519 -6.294 1.00 96.38 105 SER A N 1
ATOM 840 C CA . SER A 1 105 ? 3.742 7.181 -5.866 1.00 96.38 105 SER A CA 1
ATOM 841 C C . SER A 1 105 ? 2.946 6.332 -4.873 1.00 96.38 105 SER A C 1
ATOM 843 O O . SER A 1 105 ? 2.523 6.858 -3.849 1.00 96.38 105 SER A O 1
ATOM 845 N N . ALA A 1 106 ? 2.798 5.020 -5.096 1.00 98.06 106 ALA A N 1
ATOM 846 C CA . ALA A 1 106 ? 2.113 4.146 -4.142 1.00 98.06 106 ALA A CA 1
ATOM 847 C C . ALA A 1 106 ? 2.826 4.089 -2.780 1.00 98.06 106 ALA A C 1
ATOM 849 O O . ALA A 1 106 ? 2.171 4.152 -1.742 1.00 98.06 106 ALA A O 1
ATOM 850 N N . ILE A 1 107 ? 4.162 4.014 -2.768 1.00 98.56 107 ILE A N 1
ATOM 851 C CA . ILE A 1 107 ? 4.948 4.044 -1.524 1.00 98.56 107 ILE A CA 1
ATOM 852 C C . ILE A 1 107 ? 4.729 5.367 -0.775 1.00 98.56 107 ILE A C 1
ATOM 854 O O . ILE A 1 107 ? 4.481 5.350 0.430 1.00 98.56 107 ILE A O 1
ATOM 858 N N . GLN A 1 108 ? 4.775 6.497 -1.485 1.00 98.44 108 GLN A N 1
ATOM 859 C CA . GLN A 1 108 ? 4.568 7.822 -0.899 1.00 98.44 108 GLN A CA 1
ATOM 860 C C . GLN A 1 108 ? 3.152 7.990 -0.326 1.00 98.44 108 GLN A C 1
ATOM 862 O O . GLN A 1 108 ? 2.994 8.533 0.766 1.00 98.44 108 GLN A O 1
ATOM 867 N N . GLU A 1 109 ? 2.127 7.503 -1.026 1.00 98.44 109 GLU A N 1
ATOM 868 C CA . GLU A 1 109 ? 0.745 7.510 -0.533 1.00 98.44 109 GLU A CA 1
ATOM 869 C C . GLU A 1 109 ? 0.593 6.656 0.729 1.00 98.44 109 GLU A C 1
ATOM 871 O O . GLU A 1 109 ? -0.065 7.070 1.681 1.00 98.44 109 GLU A O 1
ATOM 876 N N . ILE A 1 110 ? 1.243 5.490 0.792 1.00 98.75 110 ILE A N 1
ATOM 877 C CA . ILE A 1 110 ? 1.220 4.655 1.999 1.00 98.75 110 ILE A CA 1
ATOM 878 C C . ILE A 1 110 ? 1.865 5.382 3.184 1.00 98.75 110 ILE A C 1
ATOM 880 O O . ILE A 1 110 ? 1.311 5.343 4.284 1.00 98.75 110 ILE A O 1
ATOM 884 N N . ASP A 1 111 ? 2.990 6.068 2.975 1.00 98.69 111 ASP A N 1
ATOM 885 C CA . ASP A 1 111 ? 3.632 6.871 4.022 1.00 98.69 111 ASP A CA 1
ATOM 886 C C . ASP A 1 111 ? 2.721 8.002 4.503 1.00 98.69 111 ASP A C 1
ATOM 888 O O . ASP A 1 111 ? 2.480 8.140 5.704 1.00 98.69 111 ASP A O 1
ATOM 892 N N . TYR A 1 112 ? 2.100 8.726 3.572 1.00 98.75 112 TYR A N 1
ATOM 893 C CA . TYR A 1 112 ? 1.116 9.750 3.903 1.00 98.75 112 TYR A CA 1
ATOM 894 C C . TYR A 1 112 ? -0.064 9.179 4.706 1.00 98.75 112 TYR A C 1
ATOM 896 O O . TYR A 1 112 ? -0.479 9.757 5.714 1.00 98.75 112 TYR A O 1
ATOM 904 N N . MET A 1 113 ? -0.590 8.014 4.321 1.00 98.69 113 MET A N 1
ATOM 905 C CA . MET A 1 113 ? -1.646 7.345 5.081 1.00 98.69 113 MET A CA 1
ATOM 906 C C . MET A 1 113 ? -1.174 6.955 6.485 1.00 98.69 113 MET A C 1
ATOM 908 O O . MET A 1 113 ? -1.908 7.178 7.444 1.00 98.69 113 MET A O 1
ATOM 912 N N . LEU A 1 114 ? 0.032 6.401 6.637 1.00 98.62 114 LEU A N 1
ATOM 913 C CA . LEU A 1 114 ? 0.592 5.988 7.930 1.00 98.62 114 LEU A CA 1
ATOM 914 C C . LEU A 1 114 ? 0.763 7.157 8.908 1.00 98.62 114 LEU A C 1
ATOM 916 O O . LEU A 1 114 ? 0.490 6.987 10.107 1.00 98.62 114 LEU A O 1
ATOM 920 N N . ASP A 1 115 ? 1.173 8.317 8.394 1.00 98.50 115 ASP A N 1
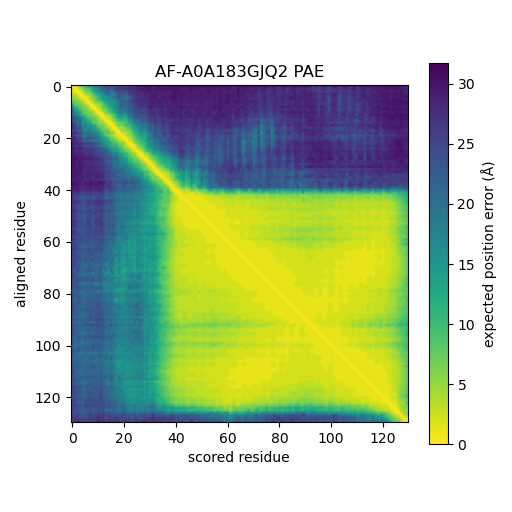ATOM 921 C CA . ASP A 1 115 ? 1.352 9.551 9.161 1.00 98.50 115 ASP A CA 1
ATOM 922 C C . ASP A 1 115 ? 0.013 10.122 9.646 1.00 98.50 115 ASP A C 1
ATOM 924 O O . ASP A 1 115 ? -0.090 10.646 10.757 1.00 98.50 115 ASP A O 1
ATOM 9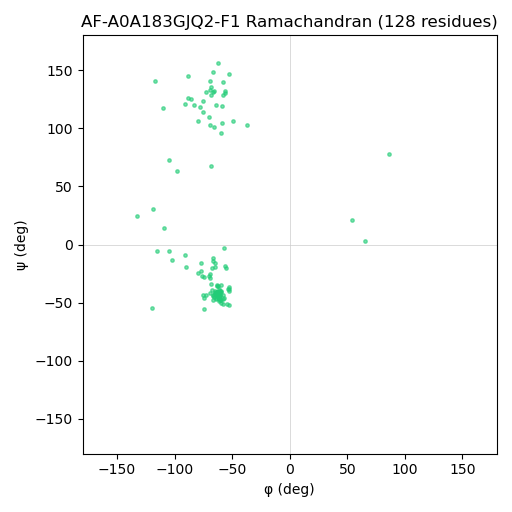28 N N . ASN A 1 116 ? -1.048 9.966 8.850 1.00 98.44 116 ASN A N 1
ATOM 929 C CA . ASN A 1 116 ? -2.345 10.582 9.129 1.00 98.44 116 ASN A CA 1
ATOM 930 C C . ASN A 1 116 ? -3.398 9.626 9.720 1.00 98.44 116 ASN A C 1
ATOM 932 O O . ASN A 1 116 ? -4.410 10.084 10.260 1.00 98.44 116 ASN A O 1
ATOM 936 N N . LEU A 1 117 ? -3.172 8.307 9.683 1.00 97.88 117 LEU A N 1
ATOM 937 C CA . LEU A 1 117 ? -4.160 7.281 10.044 1.00 97.88 117 LEU A CA 1
ATOM 938 C C . LEU A 1 117 ? -4.782 7.494 11.432 1.00 97.88 117 LEU A C 1
ATOM 940 O O . LEU A 1 117 ? -5.986 7.302 11.612 1.00 97.88 117 LEU A O 1
ATOM 944 N N . SER A 1 118 ? -3.980 7.905 12.417 1.00 95.88 118 SER A N 1
ATOM 945 C CA . SER A 1 118 ? -4.454 8.156 13.787 1.00 95.88 118 SER A CA 1
ATOM 946 C C . SER A 1 118 ? -5.405 9.350 13.858 1.00 95.88 118 SER A C 1
ATOM 948 O O . SER A 1 118 ? -6.467 9.273 14.476 1.00 95.88 118 SER A O 1
ATOM 950 N N . ALA A 1 119 ? -5.071 10.439 13.162 1.00 96.62 119 ALA A N 1
ATOM 951 C CA . ALA A 1 119 ? -5.911 11.627 13.119 1.00 96.62 119 ALA A CA 1
ATOM 952 C C . ALA A 1 119 ? -7.235 11.347 12.394 1.00 96.62 119 ALA A C 1
ATOM 954 O O . ALA A 1 119 ? -8.296 11.711 12.896 1.00 96.62 119 ALA A O 1
ATOM 955 N N . TRP A 1 120 ? -7.189 10.647 11.258 1.00 96.94 120 TRP A N 1
ATOM 956 C CA . TRP A 1 120 ? -8.374 10.354 10.444 1.00 96.94 120 TRP A CA 1
ATOM 957 C C . TRP A 1 120 ? -9.341 9.355 11.078 1.00 96.94 120 TRP A C 1
ATOM 959 O O . TRP A 1 120 ? -10.530 9.368 10.773 1.00 96.94 120 TRP A O 1
ATOM 969 N N . THR A 1 121 ? -8.851 8.466 11.943 1.00 95.38 121 THR A N 1
ATOM 970 C CA . THR A 1 121 ? -9.697 7.457 12.603 1.00 95.38 121 THR A CA 1
ATOM 971 C C . THR A 1 121 ? -10.273 7.923 13.937 1.00 95.38 121 THR A C 1
ATOM 973 O O . THR A 1 121 ? -11.148 7.253 14.490 1.00 95.38 121 THR A O 1
ATOM 976 N N . LYS A 1 122 ? -9.822 9.069 14.459 1.00 95.19 122 LYS A N 1
ATOM 977 C CA . LYS A 1 122 ? -10.318 9.627 15.716 1.00 95.19 122 LYS A CA 1
ATOM 978 C C . LYS A 1 122 ? -11.776 10.097 15.560 1.00 95.19 122 LYS A C 1
ATOM 980 O O . LYS A 1 122 ? -12.057 10.891 14.663 1.00 95.19 122 LYS A O 1
ATOM 985 N N . PRO A 1 123 ? -12.703 9.691 16.451 1.00 93.88 123 PRO A N 1
ATOM 986 C CA . PRO A 1 123 ? -14.065 10.215 16.448 1.00 93.88 123 PRO A CA 1
ATOM 987 C C . PRO A 1 123 ? -14.083 11.742 16.561 1.00 93.88 123 PRO A C 1
ATOM 989 O O . PRO A 1 123 ? -13.425 12.323 17.428 1.00 93.88 123 PRO A O 1
ATOM 992 N N . THR A 1 124 ? -14.854 12.395 15.695 1.00 93.19 124 THR A N 1
ATOM 993 C CA . THR A 1 124 ? -15.094 13.838 15.769 1.00 93.19 124 THR A CA 1
ATOM 994 C C . THR A 1 124 ? -16.334 14.092 16.616 1.00 93.19 124 THR A C 1
ATOM 996 O O . THR A 1 124 ? -17.413 13.594 16.303 1.00 93.19 124 THR A O 1
ATOM 999 N N . SER A 1 125 ? -16.178 14.852 17.701 1.00 89.88 125 SER A N 1
ATOM 1000 C CA . SER A 1 125 ? -17.323 15.307 18.490 1.00 89.88 125 SER A CA 1
ATOM 1001 C C . SER A 1 125 ? -18.115 16.335 17.687 1.00 89.88 125 SER A C 1
ATOM 1003 O O . SER A 1 125 ? -17.529 17.260 17.124 1.00 89.88 125 SER A O 1
ATOM 1005 N N . VAL A 1 126 ? -19.433 16.180 17.652 1.00 92.06 126 VAL A N 1
ATOM 1006 C CA . VAL A 1 126 ? -20.360 17.151 17.068 1.00 92.06 126 VAL A CA 1
ATOM 1007 C C . VAL A 1 126 ? -21.273 17.668 18.173 1.00 92.06 126 VAL A C 1
ATOM 1009 O O . VAL A 1 126 ? -21.675 16.907 19.053 1.00 92.06 126 VAL A O 1
ATOM 1012 N N . SER A 1 127 ? -21.580 18.965 18.163 1.00 85.19 127 SER A N 1
ATOM 1013 C CA . SER A 1 127 ? -22.584 19.525 19.071 1.00 85.19 127 SER A CA 1
ATOM 1014 C C . SER A 1 127 ? -23.954 18.951 18.717 1.00 85.19 127 SER A C 1
ATOM 1016 O O . SER A 1 127 ? -24.328 18.962 17.542 1.00 85.19 127 SER A O 1
ATOM 1018 N N . ALA A 1 128 ? -24.702 18.476 19.715 1.00 78.00 128 ALA A N 1
ATOM 1019 C CA . ALA A 1 128 ? -26.115 18.172 19.529 1.00 78.00 128 ALA A CA 1
ATOM 1020 C C . ALA A 1 128 ? -26.827 19.454 19.069 1.00 78.00 128 ALA A C 1
ATOM 1022 O O . ALA A 1 128 ? -26.608 20.520 19.643 1.00 78.00 128 ALA A O 1
ATOM 1023 N N . GLN A 1 129 ? -27.592 19.367 17.984 1.00 67.62 129 GLN A N 1
ATOM 1024 C CA . GLN A 1 129 ? -28.512 20.435 17.611 1.00 67.62 129 GLN A CA 1
ATOM 1025 C C . GLN A 1 129 ? -29.791 20.222 18.426 1.00 67.62 129 GLN A C 1
ATOM 1027 O O . GLN A 1 129 ? -30.372 19.138 18.340 1.00 67.62 129 GLN A O 1
ATOM 1032 N N . ASP A 1 130 ? -30.148 21.218 19.241 1.00 54.47 130 ASP A N 1
ATOM 1033 C CA . ASP A 1 130 ? -31.414 21.296 19.986 1.00 54.47 130 ASP A CA 1
ATOM 1034 C C . ASP A 1 130 ? -32.595 21.650 19.066 1.00 54.47 130 ASP A C 1
ATOM 1036 O O . ASP A 1 130 ? -32.392 22.447 18.116 1.00 54.47 130 ASP A O 1
#

Nearest PDB structures (foldseek):
  5ucd-assembly1_B  TM=8.793E-01  e=1.319E-03  Pseudomonas putida
  5myp-assembly1_B  TM=9.405E-01  e=1.257E-02  Trypanosoma brucei
  5nno-assembly1_B  TM=9.427E-01  e=2.276E-02  Trypanosoma brucei

Organism: Heligmosomoides polygyrus (NCBI:txid6339)

Sequence (130 aa):
MEPLYVSGISEGDHSLTKLSDVAPESSDRISNDEADSTKNMGYSEIVSRQRAYFRSREPAKIEHRRLQLQTLKKFITENKDELCDAVHQDLRRPPQATFIFEVASAIQEIDYMLDNLSAWTKPTSVSAQD

InterPro domains:
  IPR012394 Aldehyde dehydrogenase NAD(P)-dependent [PTHR43570] (39-127)
  IPR016161 Aldehyde/histidinol dehydrogenase [SSF53720] (45-127)
  IPR016162 Aldehyde dehydrogenase, N-terminal [G3DSA:3.40.605.10] (51-128)

Mean predicted aligned error: 12.8 Å

Foldseek 3Di:
DDDDDDDDPDPDDPPDDPPVRPDPPDVPPPDPVVVVVVVDDDPVRVVVVVVVVVVVCQCVDLVSVLVVLVVVLVVLVVCLQVQLVVCCVVPVDDSVVCCVPPRVVSNVVSVVCNVCVVVVSDDDDDDDDD

Secondary structure (DSSP, 8-state):
------------------GGGS----S----TTHHHHGGG--HHHHHHHHHHHHHTTGGGSHHHHHHHHHHHHHHHHHTHHHHHHHHHHHH---HHHHIIIIIIHHHHHHHHHHHHHHHHHSPPP-PPP-